Protein AF-A0A7C4NXM8-F1 (afdb_monomer_lite)

Sequence (159 aa):
MNRQKQCLVLAFWGLAALATGQPFWTEHFDDSFKATTQWTHDGNNAGPSRWEWTDKPADGYVEPGLAPFGAPTAADGYFLFNSDANGPTPHDVWLTNINRPVNCSHRVGVYLRFYTQYIYFSPAGTRAQLGVSTDGETFEYLTLFEGHPANLPFEGWVE

Foldseek 3Di:
DDDDDDDDDPPPPPPPPPPPDDDPDDDLCLDVVCQPVQKDKDFDAQADWAFHKDLWQQVADDDVPDDRADDPSSNSMDTHTDNVNRPDDATDMDMDRRNDDDDCPPPPDDDDKDWDKDAFDDPVGDWDWDWDDPPSPDTDIDTPCVVPDGRHMDTTMDD

Secondary structure (DSSP, 8-state):
-------------------PPPPS-------HHHHHHH-EEEEEESSS---EEES-GGGS---TTPPPP--TTTTT-EEE--SGGG-SS-EEEEEE-TTS----TT-S-----EEEEE----TTT---EEEE-SSSS--EEEESSTTPPTT--EEEEE-

Radius of gyration: 23.44 Å; chains: 1; bounding box: 77×64×47 Å

pLDDT: mean 84.36, std 15.2, range [41.28, 97.56]

Structure (mmCIF, N/CA/C/O backbone):
data_AF-A0A7C4NXM8-F1
#
_entry.id   AF-A0A7C4NXM8-F1
#
loop_
_atom_site.group_PDB
_atom_site.id
_atom_site.type_symbol
_atom_site.label_atom_id
_atom_site.label_alt_id
_atom_site.label_comp_id
_atom_site.label_asym_id
_atom_site.label_entity_id
_atom_site.label_seq_id
_atom_site.pdbx_PDB_ins_code
_atom_site.Cartn_x
_atom_site.Cartn_y
_atom_site.Cartn_z
_atom_site.occupancy
_atom_site.B_iso_or_equiv
_atom_site.auth_seq_id
_atom_site.auth_comp_id
_atom_site.auth_asym_id
_atom_site.auth_atom_id
_atom_site.pdbx_PDB_model_num
ATOM 1 N N . MET A 1 1 ? -57.361 -52.083 27.099 1.00 41.28 1 MET A N 1
ATOM 2 C CA . MET A 1 1 ? -56.818 -51.741 25.766 1.00 41.28 1 MET A CA 1
ATOM 3 C C . MET A 1 1 ? -56.046 -50.427 25.901 1.00 41.28 1 MET A C 1
ATOM 5 O O . MET A 1 1 ? -56.654 -49.367 25.895 1.00 41.28 1 MET A O 1
ATOM 9 N N . ASN A 1 2 ? -54.737 -50.503 26.168 1.00 44.50 2 ASN A N 1
ATOM 10 C CA . ASN A 1 2 ? -53.869 -49.346 26.438 1.00 44.50 2 ASN A CA 1
ATOM 11 C C . ASN A 1 2 ? -53.398 -48.723 25.118 1.00 44.50 2 ASN A C 1
ATOM 13 O O . ASN A 1 2 ? -52.690 -49.380 24.360 1.00 44.50 2 ASN A O 1
ATOM 17 N N . ARG A 1 3 ? -53.761 -47.465 24.841 1.00 45.50 3 ARG A N 1
ATOM 18 C CA . ARG A 1 3 ? -53.186 -46.703 23.721 1.00 45.50 3 ARG A CA 1
ATOM 19 C C . ARG A 1 3 ? -52.017 -45.869 24.238 1.00 45.50 3 ARG A C 1
ATOM 21 O O . ARG A 1 3 ? -52.229 -44.864 24.913 1.00 45.50 3 ARG A O 1
ATOM 28 N N . GLN A 1 4 ? -50.793 -46.296 23.930 1.00 46.28 4 GLN A N 1
ATOM 29 C CA . GLN A 1 4 ? -49.608 -45.461 24.107 1.00 46.28 4 GLN A CA 1
ATOM 30 C C . GLN A 1 4 ? -49.713 -44.234 23.194 1.00 46.28 4 GLN A C 1
ATOM 32 O O . GLN A 1 4 ? -49.909 -44.362 21.987 1.00 46.28 4 GLN A O 1
ATOM 37 N N . LYS A 1 5 ? -49.598 -43.041 23.783 1.00 52.12 5 LYS A N 1
ATOM 38 C CA . LYS A 1 5 ? -49.450 -41.783 23.050 1.00 52.12 5 LYS A CA 1
ATOM 39 C C . LYS A 1 5 ? -47.975 -41.645 22.681 1.00 52.12 5 LYS A C 1
ATOM 41 O O . LYS A 1 5 ? -47.140 -41.448 23.558 1.00 52.12 5 LYS A O 1
ATOM 46 N N . GLN A 1 6 ? -47.658 -41.805 21.401 1.00 52.69 6 GLN A N 1
ATOM 47 C CA . GLN A 1 6 ? -46.321 -41.550 20.875 1.00 52.69 6 GLN A CA 1
ATOM 48 C C . GLN A 1 6 ? -46.094 -40.034 20.833 1.00 52.69 6 GLN A C 1
ATOM 50 O O . GLN A 1 6 ? -46.809 -39.315 20.138 1.00 52.69 6 GLN A O 1
ATOM 55 N N . CYS A 1 7 ? -45.122 -39.551 21.607 1.00 43.31 7 CYS A N 1
ATOM 56 C CA . CYS A 1 7 ? -44.604 -38.191 21.499 1.00 43.31 7 CYS A CA 1
ATOM 57 C C . CYS A 1 7 ? -43.516 -38.191 20.423 1.00 43.31 7 CYS A C 1
ATOM 59 O O . CYS A 1 7 ? -42.447 -38.765 20.622 1.00 43.31 7 CYS A O 1
ATOM 61 N N . LEU A 1 8 ? -43.801 -37.573 19.278 1.00 43.62 8 LEU A N 1
ATOM 62 C CA . LEU A 1 8 ? -42.812 -37.324 18.238 1.00 43.62 8 LEU A CA 1
ATOM 63 C C . LEU A 1 8 ? -42.004 -36.081 18.635 1.00 43.62 8 LEU A C 1
ATOM 65 O O . LEU A 1 8 ? -42.494 -34.960 18.526 1.00 43.62 8 LEU A O 1
ATOM 69 N N . VAL A 1 9 ? -40.779 -36.275 19.121 1.00 48.12 9 VAL A N 1
ATOM 70 C CA . VAL A 1 9 ? -39.820 -35.180 19.314 1.00 48.12 9 VAL A CA 1
ATOM 71 C C . VAL A 1 9 ? -39.081 -34.979 17.993 1.00 48.12 9 VAL A C 1
ATOM 73 O O . VAL A 1 9 ? -38.216 -35.772 17.631 1.00 48.12 9 VAL A O 1
ATOM 76 N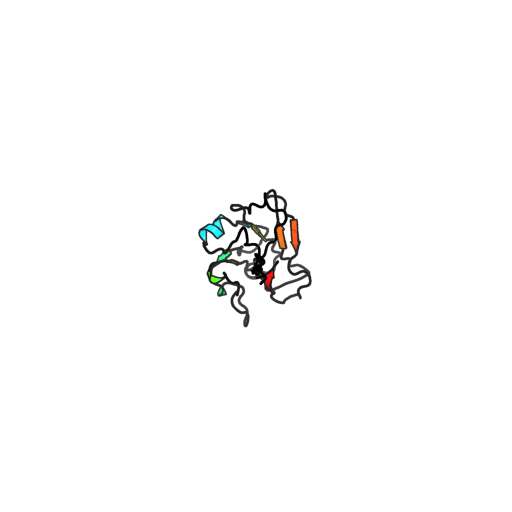 N . LEU A 1 10 ? -39.439 -33.927 17.254 1.00 46.66 10 LEU A N 1
ATOM 77 C CA . LEU A 1 10 ? -38.637 -33.430 16.138 1.00 46.66 10 LEU A CA 1
ATOM 78 C C . LEU A 1 10 ? -37.429 -32.677 16.708 1.00 46.66 10 LEU A C 1
ATOM 80 O O . LEU A 1 10 ? -37.536 -31.520 17.107 1.00 46.66 10 LEU A O 1
ATOM 84 N N . ALA A 1 11 ? -36.277 -33.343 16.760 1.00 51.03 11 ALA A N 1
ATOM 85 C CA . ALA A 1 11 ? -35.003 -32.678 16.992 1.00 51.03 11 ALA A CA 1
ATOM 86 C C . ALA A 1 11 ? -34.600 -31.937 15.708 1.00 51.03 11 ALA A C 1
ATOM 88 O O . ALA A 1 11 ? -34.110 -32.545 14.756 1.00 51.03 11 ALA A O 1
ATOM 89 N N . PHE A 1 12 ? -34.821 -30.622 15.670 1.00 48.75 12 PHE A N 1
ATOM 90 C CA . PHE A 1 12 ? -34.178 -29.755 14.688 1.00 48.75 12 PHE A CA 1
ATOM 91 C C . PHE A 1 12 ? -32.684 -29.706 15.013 1.00 48.75 12 PHE A C 1
ATOM 93 O O . PHE A 1 12 ? -32.254 -29.012 15.933 1.00 48.75 12 PHE A O 1
ATOM 100 N N . TRP A 1 13 ? -31.888 -30.456 14.256 1.00 50.22 13 TRP A N 1
ATOM 101 C CA . TRP A 1 13 ? -30.450 -30.238 14.169 1.00 50.22 13 TRP A CA 1
ATOM 102 C C . TRP A 1 13 ? -30.241 -28.936 13.398 1.00 50.22 13 TRP A C 1
ATOM 104 O O . TRP A 1 13 ? -30.122 -28.922 12.175 1.00 50.22 13 TRP A O 1
ATOM 114 N N . GLY A 1 14 ? -30.281 -27.820 14.125 1.00 50.62 14 GLY A N 1
ATOM 115 C CA . GLY A 1 14 ? -29.816 -26.543 13.618 1.00 50.62 14 GLY A CA 1
ATOM 116 C C . GLY A 1 14 ? -28.324 -26.660 13.350 1.00 50.62 14 GLY A C 1
ATOM 117 O O . GLY A 1 14 ? -27.521 -26.616 14.278 1.00 50.62 14 GLY A O 1
ATOM 118 N N . LEU A 1 15 ? -27.958 -26.828 12.080 1.00 52.53 15 LEU A N 1
ATOM 119 C CA . LEU A 1 15 ? -26.630 -26.482 11.596 1.00 52.53 15 LEU A CA 1
ATOM 120 C C . LEU A 1 15 ? -26.461 -24.986 11.869 1.00 52.53 15 LEU A C 1
ATOM 122 O O . LEU A 1 15 ? -26.933 -24.149 11.101 1.00 52.53 15 LEU A O 1
ATOM 126 N N . ALA A 1 16 ? -25.859 -24.644 13.007 1.00 52.12 16 ALA A N 1
ATOM 127 C CA . ALA A 1 16 ? -25.349 -23.307 13.227 1.00 52.12 16 ALA A CA 1
ATOM 128 C C . ALA A 1 16 ? -24.299 -23.080 12.138 1.00 52.12 16 ALA A C 1
ATOM 130 O O . ALA A 1 16 ? -23.206 -23.645 12.190 1.00 52.12 16 ALA A O 1
ATOM 131 N N . ALA A 1 17 ? -24.668 -22.326 11.103 1.00 52.91 17 ALA A N 1
ATOM 132 C CA . ALA A 1 17 ? -23.710 -21.825 10.141 1.00 52.91 17 ALA A CA 1
ATOM 133 C C . ALA A 1 17 ? -22.629 -21.098 10.944 1.00 52.91 17 ALA A C 1
ATOM 135 O O . ALA A 1 17 ? -22.934 -20.175 11.704 1.00 52.91 17 ALA A O 1
ATOM 136 N N . LEU A 1 18 ? -21.383 -21.557 10.826 1.00 49.28 18 LEU A N 1
ATOM 137 C CA . LEU A 1 18 ? -20.230 -20.813 11.306 1.00 49.28 18 LEU A CA 1
ATOM 138 C C . LEU A 1 18 ? -20.269 -19.470 10.579 1.00 49.28 18 LEU A C 1
ATOM 140 O O . LEU A 1 18 ? -19.962 -19.391 9.391 1.00 49.28 18 LEU A O 1
ATOM 144 N N . ALA A 1 19 ? -20.735 -18.430 11.266 1.00 52.47 19 ALA A N 1
ATOM 145 C CA . ALA A 1 19 ? -20.685 -17.080 10.749 1.00 52.47 19 ALA A CA 1
ATOM 146 C C . ALA A 1 19 ? -19.205 -16.699 10.673 1.00 52.47 19 ALA A C 1
ATOM 148 O O . ALA A 1 19 ? -18.590 -16.354 11.680 1.00 52.47 19 ALA A O 1
ATOM 149 N N . THR A 1 20 ? -18.615 -16.802 9.484 1.00 60.03 20 THR A N 1
ATOM 150 C CA . THR A 1 20 ? -17.363 -16.114 9.180 1.00 60.03 20 THR A CA 1
ATOM 151 C C . THR A 1 20 ? -17.607 -14.636 9.463 1.00 60.03 20 THR A C 1
ATOM 153 O O . THR A 1 20 ? -18.514 -14.041 8.867 1.00 60.03 20 THR A O 1
ATOM 156 N N . GLY A 1 21 ? -16.878 -14.071 10.428 1.00 69.44 21 GLY A N 1
ATOM 157 C CA . GLY A 1 21 ? -17.049 -12.679 10.828 1.00 69.44 21 GLY A CA 1
ATOM 158 C C . GLY A 1 21 ? -16.936 -11.776 9.605 1.00 69.44 21 GLY A C 1
ATOM 159 O O . GLY A 1 21 ? -15.936 -11.825 8.895 1.00 69.44 21 GLY A O 1
ATOM 160 N N . GLN A 1 22 ? -17.982 -10.999 9.327 1.00 81.38 22 GLN A N 1
ATOM 161 C CA . GLN A 1 22 ? -17.928 -10.009 8.256 1.00 81.38 22 GLN A CA 1
ATOM 162 C C . GLN A 1 22 ? -16.870 -8.955 8.608 1.00 81.38 22 GLN A C 1
ATOM 164 O O . GLN A 1 22 ? -16.779 -8.575 9.785 1.00 81.38 22 GLN A O 1
ATOM 169 N N . PRO A 1 23 ? -16.084 -8.469 7.631 1.00 90.69 23 PRO A N 1
ATOM 170 C CA . PRO A 1 23 ? -15.176 -7.364 7.882 1.00 90.69 23 PRO A CA 1
ATOM 171 C C . PRO A 1 23 ? -15.995 -6.166 8.369 1.00 90.69 23 PRO A C 1
ATOM 173 O O . PRO A 1 23 ? -17.033 -5.827 7.805 1.00 90.69 23 PRO A O 1
ATOM 176 N N . PHE A 1 24 ? -15.553 -5.535 9.455 1.00 91.62 24 PHE A N 1
ATOM 177 C CA . PHE A 1 24 ? -16.230 -4.347 9.981 1.00 91.62 24 PHE A CA 1
ATOM 178 C C . PHE A 1 24 ? -15.790 -3.056 9.282 1.00 91.62 24 PHE A C 1
ATOM 180 O O . PHE A 1 24 ? -16.372 -1.998 9.517 1.00 91.62 24 PHE A O 1
ATOM 187 N N . TRP A 1 25 ? -14.748 -3.151 8.461 1.00 93.56 25 TRP A N 1
ATOM 188 C CA . TRP A 1 25 ? -14.221 -2.089 7.629 1.00 93.56 25 TRP A CA 1
ATOM 189 C C . TRP A 1 25 ? -13.581 -2.717 6.388 1.00 93.56 25 TRP A C 1
ATOM 191 O O . TRP A 1 25 ? -12.916 -3.748 6.495 1.00 93.56 25 TRP A O 1
ATOM 201 N N . THR A 1 26 ? -13.797 -2.100 5.230 1.00 94.44 26 THR A N 1
ATOM 202 C CA . THR A 1 26 ? -13.187 -2.475 3.953 1.00 94.44 26 THR A CA 1
ATOM 203 C C . THR A 1 26 ? -12.799 -1.222 3.176 1.00 94.44 26 THR A C 1
ATOM 205 O O . THR A 1 26 ? -13.420 -0.160 3.315 1.00 94.44 26 THR A O 1
ATOM 208 N N . GLU A 1 27 ? -11.779 -1.373 2.338 1.00 95.25 27 GLU A N 1
ATOM 209 C CA . GLU A 1 27 ? -11.322 -0.376 1.378 1.00 95.25 27 GLU A CA 1
ATOM 210 C C . GLU A 1 27 ? -11.054 -1.076 0.049 1.00 95.25 27 GLU A C 1
ATOM 212 O O . GLU A 1 27 ? -10.333 -2.072 0.013 1.00 95.25 27 GLU A O 1
ATOM 217 N N . HIS A 1 28 ? -11.684 -0.578 -1.013 1.00 95.75 28 HIS A N 1
ATOM 218 C CA . HIS A 1 28 ? -11.547 -1.096 -2.378 1.00 95.75 28 HIS A CA 1
ATOM 219 C C . HIS A 1 28 ? -10.914 -0.063 -3.317 1.00 95.75 28 HIS A C 1
ATOM 221 O O . HIS A 1 28 ? -10.592 -0.411 -4.445 1.00 95.75 28 HIS A O 1
ATOM 227 N N . PHE A 1 29 ? -10.736 1.186 -2.862 1.00 97.06 29 PHE A N 1
ATOM 228 C CA . PHE A 1 29 ? -10.201 2.300 -3.646 1.00 97.06 29 PHE A CA 1
ATOM 229 C C . PHE A 1 29 ? -10.979 2.605 -4.940 1.00 97.06 29 PHE A C 1
ATOM 231 O O . PHE A 1 29 ? -10.412 3.181 -5.862 1.00 97.06 29 PHE A O 1
ATOM 238 N N . ASP A 1 30 ? -12.273 2.286 -4.982 1.00 97.56 30 ASP A N 1
ATOM 239 C CA . ASP A 1 30 ? -13.180 2.411 -6.139 1.00 97.56 30 ASP A CA 1
ATOM 240 C C . ASP A 1 30 ? -13.542 3.859 -6.531 1.00 97.56 30 ASP A C 1
ATOM 242 O O . ASP A 1 30 ? -14.219 4.114 -7.528 1.00 97.56 30 ASP A O 1
ATOM 246 N N . ASP A 1 31 ? -13.100 4.828 -5.735 1.00 97.12 31 ASP A N 1
ATOM 247 C CA . ASP A 1 31 ? -13.328 6.254 -5.923 1.00 97.12 31 ASP A CA 1
ATOM 248 C C . ASP A 1 31 ? -11.991 6.982 -5.770 1.00 97.12 31 ASP A C 1
ATOM 250 O O . ASP A 1 31 ? -11.504 7.188 -4.655 1.00 97.12 31 ASP A O 1
ATOM 254 N N . SER A 1 32 ? -11.389 7.376 -6.894 1.00 97.00 32 SER A N 1
ATOM 255 C CA . SER A 1 32 ? -10.063 8.005 -6.923 1.00 97.00 32 SER A CA 1
ATOM 256 C C . SER A 1 32 ? -9.990 9.292 -6.105 1.00 97.00 32 SER A C 1
ATOM 258 O O . SER A 1 32 ? -8.978 9.561 -5.453 1.00 97.00 32 SER A O 1
ATOM 260 N N . PHE A 1 33 ? -11.072 10.074 -6.074 1.00 96.62 33 PHE A N 1
ATOM 261 C CA . PHE A 1 33 ? -11.135 11.294 -5.282 1.00 96.62 33 PHE A CA 1
ATOM 262 C C . PHE A 1 33 ? -11.138 10.971 -3.786 1.00 96.62 33 PHE A C 1
ATOM 264 O O . PHE A 1 33 ? -10.375 11.569 -3.029 1.00 96.62 33 PHE A O 1
ATOM 271 N N . LYS A 1 34 ? -11.940 9.997 -3.333 1.00 95.75 34 LYS A N 1
ATOM 272 C CA . LYS A 1 34 ? -11.892 9.553 -1.929 1.00 95.75 34 LYS A CA 1
ATOM 273 C C . LYS A 1 34 ? -10.555 8.914 -1.585 1.00 95.75 34 LYS A C 1
ATOM 275 O O . LYS A 1 34 ? -9.995 9.259 -0.553 1.00 95.75 34 LYS A O 1
ATOM 280 N N . ALA A 1 35 ? -10.026 8.039 -2.435 1.00 96.12 35 ALA A N 1
ATOM 281 C CA . ALA A 1 35 ? -8.750 7.373 -2.209 1.00 96.12 35 ALA A CA 1
ATOM 282 C C . ALA A 1 35 ? -7.628 8.398 -1.991 1.00 96.12 35 ALA A C 1
ATOM 284 O O . ALA A 1 35 ? -6.966 8.370 -0.958 1.00 96.12 35 ALA A O 1
ATOM 285 N N . THR A 1 36 ? -7.482 9.366 -2.899 1.00 95.94 36 THR A N 1
ATOM 286 C CA . THR A 1 36 ? -6.412 10.381 -2.845 1.00 95.94 36 THR A CA 1
ATOM 287 C C . THR A 1 36 ? -6.626 11.477 -1.797 1.00 95.94 36 THR A C 1
ATOM 289 O O . THR A 1 36 ? -5.677 12.171 -1.444 1.00 95.94 36 THR A O 1
ATOM 292 N N . THR A 1 37 ? -7.842 11.644 -1.267 1.00 95.44 37 THR A N 1
ATOM 293 C CA . THR A 1 37 ? -8.109 12.576 -0.152 1.00 95.44 37 THR A CA 1
ATOM 294 C C . THR A 1 37 ? -8.088 11.903 1.220 1.00 95.44 37 THR A C 1
ATOM 296 O O . THR A 1 37 ? -7.851 12.574 2.226 1.00 95.44 37 THR A O 1
ATOM 299 N N . GLN A 1 38 ? -8.339 10.593 1.297 1.00 95.25 38 GLN A N 1
ATOM 300 C CA . GLN A 1 38 ? -8.368 9.832 2.551 1.00 95.25 38 GLN A CA 1
ATOM 301 C C . GLN A 1 38 ? -7.031 9.189 2.894 1.00 95.25 38 GLN A C 1
ATOM 303 O O . GLN A 1 38 ? -6.720 9.033 4.079 1.00 95.25 38 GLN A O 1
ATOM 308 N N . TRP A 1 39 ? -6.253 8.858 1.869 1.00 96.25 39 TRP A N 1
ATOM 309 C CA . TRP A 1 39 ? -4.915 8.314 1.987 1.00 96.25 39 TRP A CA 1
ATOM 310 C C . TRP A 1 39 ? -3.892 9.365 1.587 1.00 96.25 39 TRP A C 1
ATOM 312 O O . TRP A 1 39 ? -4.063 10.100 0.619 1.00 96.25 39 TRP A O 1
ATOM 322 N N . THR A 1 40 ? -2.826 9.455 2.363 1.00 94.88 40 THR A N 1
ATOM 323 C CA . THR A 1 40 ? -1.724 10.384 2.134 1.00 94.88 40 THR A CA 1
ATOM 324 C C . THR A 1 40 ? -0.440 9.599 2.053 1.00 94.88 40 THR A C 1
ATOM 326 O O . THR A 1 40 ? -0.285 8.590 2.737 1.00 94.88 40 THR A O 1
ATOM 329 N N . HIS A 1 41 ? 0.467 10.065 1.210 1.00 94.94 41 HIS A N 1
ATOM 330 C CA . HIS A 1 41 ? 1.793 9.505 1.076 1.00 94.94 41 HIS A CA 1
ATOM 331 C C . HIS A 1 41 ? 2.844 10.573 1.347 1.00 94.94 41 HIS A C 1
ATOM 333 O O . HIS A 1 41 ? 2.653 11.743 1.016 1.00 94.94 41 HIS A O 1
ATOM 339 N N . ASP A 1 42 ? 3.981 10.160 1.881 1.00 93.75 42 ASP A N 1
ATOM 340 C CA . ASP A 1 42 ? 5.154 11.013 2.054 1.00 93.75 42 ASP A CA 1
ATOM 341 C C . ASP A 1 42 ? 6.399 10.125 2.200 1.00 93.75 42 ASP A C 1
ATOM 343 O O . ASP A 1 42 ? 6.372 8.929 1.885 1.00 93.75 42 ASP A O 1
ATOM 347 N N . GLY A 1 43 ? 7.484 10.718 2.680 1.00 93.25 43 GLY A N 1
ATOM 348 C CA . GLY A 1 43 ? 8.718 10.048 3.037 1.00 93.25 43 GLY A CA 1
ATOM 349 C C . GLY A 1 43 ? 9.910 10.591 2.261 1.00 93.25 43 GLY A C 1
ATOM 350 O O . GLY A 1 43 ? 9.808 11.499 1.432 1.00 93.25 43 GLY A O 1
ATOM 351 N N . ASN A 1 44 ? 11.079 10.031 2.545 1.00 93.62 44 ASN A N 1
ATOM 352 C CA . ASN A 1 44 ? 12.300 10.407 1.861 1.00 93.62 44 ASN A CA 1
ATOM 353 C C . ASN A 1 44 ? 12.396 9.685 0.512 1.00 93.62 44 ASN A C 1
ATOM 355 O O . ASN A 1 44 ? 12.638 8.477 0.443 1.00 93.62 44 ASN A O 1
ATOM 359 N N . ASN A 1 45 ? 12.244 10.446 -0.571 1.00 92.38 45 ASN A N 1
ATOM 360 C CA . ASN A 1 45 ? 12.387 9.934 -1.925 1.00 92.38 45 ASN A CA 1
ATOM 361 C C . ASN A 1 45 ? 13.054 10.954 -2.854 1.00 92.38 45 ASN A C 1
ATOM 363 O O . ASN A 1 45 ? 12.552 12.065 -3.029 1.00 92.38 45 ASN A O 1
ATOM 367 N N . ALA A 1 46 ? 14.167 10.560 -3.474 1.00 87.94 46 ALA A N 1
ATOM 368 C CA . ALA A 1 46 ? 14.940 11.425 -4.364 1.00 87.94 46 ALA A CA 1
ATOM 369 C C . ALA A 1 46 ? 14.326 11.572 -5.769 1.00 87.94 46 ALA A C 1
ATOM 371 O O . ALA A 1 46 ? 14.543 12.591 -6.424 1.00 87.94 46 ALA A O 1
ATOM 372 N N . GLY A 1 47 ? 13.575 10.571 -6.243 1.00 87.38 47 GLY A N 1
ATOM 373 C CA . GLY A 1 47 ? 12.964 10.587 -7.576 1.00 87.38 47 GLY A CA 1
ATOM 374 C C . GLY A 1 47 ? 11.587 11.262 -7.620 1.00 87.38 47 GLY A C 1
ATOM 375 O O . GLY A 1 47 ? 11.120 11.76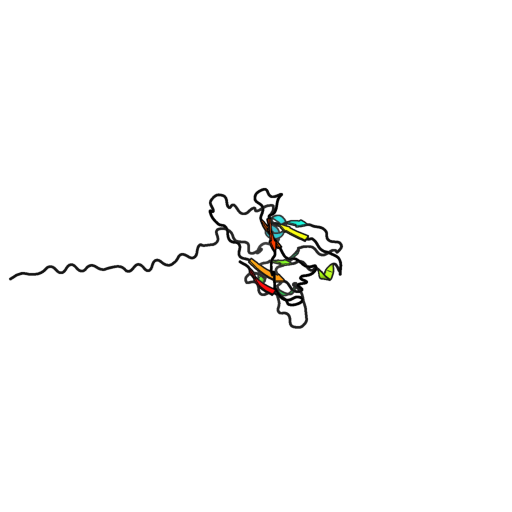2 -6.594 1.00 87.38 47 GLY A O 1
ATOM 376 N N . PRO A 1 48 ? 10.925 11.314 -8.792 1.00 88.88 48 PRO A N 1
ATOM 377 C CA . PRO A 1 48 ? 9.628 11.975 -8.965 1.00 88.88 48 PRO A CA 1
ATOM 378 C C . PRO A 1 48 ? 8.401 11.105 -8.635 1.00 88.88 48 PRO A C 1
ATOM 380 O O . PRO A 1 48 ? 7.372 11.660 -8.266 1.00 88.88 48 PRO A O 1
ATOM 383 N N . SER A 1 49 ? 8.485 9.775 -8.735 1.00 90.94 49 SER A N 1
ATOM 384 C CA . SER A 1 49 ? 7.347 8.873 -8.503 1.00 90.94 49 SER A CA 1
ATOM 385 C C . SER A 1 49 ? 6.961 8.843 -7.026 1.00 90.94 49 SER A C 1
ATOM 387 O O . SER A 1 49 ? 7.818 8.848 -6.137 1.00 90.94 49 SER A O 1
ATOM 389 N N . ARG A 1 50 ? 5.663 8.837 -6.740 1.00 93.62 50 ARG A N 1
ATOM 390 C CA . ARG A 1 50 ? 5.103 8.692 -5.389 1.00 93.62 50 ARG A CA 1
ATOM 391 C C . ARG A 1 50 ? 4.094 7.545 -5.390 1.00 93.62 50 ARG A C 1
ATOM 393 O O . ARG A 1 50 ? 3.932 6.870 -6.402 1.00 93.62 50 ARG A O 1
ATOM 400 N N . TRP A 1 51 ? 3.457 7.293 -4.250 1.00 96.31 51 TRP A N 1
ATOM 401 C CA . TRP A 1 51 ? 2.274 6.441 -4.241 1.00 96.31 51 TRP A CA 1
ATOM 402 C C . TRP A 1 51 ? 1.168 7.128 -5.038 1.00 96.31 51 TRP A C 1
ATOM 404 O O . TRP A 1 51 ? 0.708 8.204 -4.671 1.00 96.31 51 TRP A O 1
ATOM 414 N N . GLU A 1 52 ? 0.747 6.509 -6.126 1.00 95.81 52 GLU A N 1
ATOM 415 C CA . GLU A 1 52 ? -0.226 7.063 -7.060 1.00 95.81 52 GLU A CA 1
ATOM 416 C C . GLU A 1 52 ? -1.413 6.115 -7.175 1.00 95.81 52 GLU A C 1
ATOM 418 O O . GLU A 1 52 ? -1.250 4.896 -7.174 1.00 95.81 52 GLU A O 1
ATOM 423 N N . TRP A 1 53 ? -2.619 6.674 -7.247 1.00 97.19 53 TRP A N 1
ATOM 424 C CA . TRP A 1 53 ? -3.822 5.885 -7.480 1.00 97.19 53 TRP A CA 1
ATOM 425 C C . TRP A 1 53 ? -3.973 5.579 -8.974 1.00 97.19 53 TRP A C 1
ATOM 427 O O . TRP A 1 53 ? -3.770 6.460 -9.812 1.00 97.19 53 TRP A O 1
ATOM 437 N N . THR A 1 54 ? -4.383 4.358 -9.306 1.00 96.44 54 THR A N 1
ATOM 438 C CA . THR A 1 54 ? -4.795 3.959 -10.658 1.00 96.44 54 THR A CA 1
ATOM 439 C C . THR A 1 54 ? -5.844 2.846 -10.586 1.00 96.44 54 THR A C 1
ATOM 441 O O . THR A 1 54 ? -5.904 2.101 -9.612 1.00 96.44 54 THR A O 1
ATOM 444 N N . ASP A 1 55 ? -6.665 2.734 -11.624 1.00 96.44 55 ASP A N 1
ATOM 445 C CA . ASP A 1 55 ? -7.661 1.681 -11.866 1.00 96.44 55 ASP A CA 1
ATOM 446 C C . ASP A 1 55 ? -7.281 0.789 -13.057 1.00 96.44 55 ASP A C 1
ATOM 448 O O . ASP A 1 55 ? -8.092 0.019 -13.574 1.00 96.44 55 ASP A O 1
ATOM 452 N N . LYS A 1 56 ? -6.038 0.902 -13.535 1.00 95.31 56 LYS A N 1
ATOM 453 C CA . LYS A 1 56 ? -5.538 0.128 -14.668 1.00 95.31 56 LYS A CA 1
ATOM 454 C C . LYS A 1 56 ? -4.577 -0.938 -14.165 1.00 95.31 56 LYS A C 1
ATOM 456 O O . LYS A 1 56 ? -3.404 -0.633 -13.988 1.00 95.31 56 LYS A O 1
ATOM 461 N N . PRO A 1 57 ? -4.997 -2.210 -14.052 1.00 92.75 57 PRO A N 1
ATOM 462 C CA . PRO A 1 57 ? -4.127 -3.310 -13.623 1.00 92.75 57 PRO A CA 1
ATOM 463 C C . PRO A 1 57 ? -2.791 -3.429 -14.375 1.00 92.75 57 PRO A C 1
ATOM 465 O O . PRO A 1 57 ? -1.833 -4.007 -13.866 1.00 92.75 57 PRO A O 1
ATOM 468 N N . ALA A 1 58 ? -2.733 -2.920 -15.608 1.00 90.56 58 ALA A N 1
ATOM 469 C CA . ALA A 1 58 ? -1.545 -2.929 -16.454 1.00 90.56 58 ALA A CA 1
ATOM 470 C C . ALA A 1 58 ? -0.562 -1.770 -16.188 1.00 90.56 58 ALA A C 1
ATOM 472 O O . ALA A 1 58 ? 0.538 -1.810 -16.729 1.00 90.56 58 ALA A O 1
ATOM 473 N N . ASP A 1 59 ? -0.931 -0.762 -15.386 1.00 87.06 59 ASP A N 1
ATOM 474 C CA . ASP A 1 59 ? -0.048 0.357 -15.013 1.00 87.06 59 ASP A CA 1
ATOM 475 C C . ASP A 1 59 ? 0.974 -0.047 -13.935 1.00 87.06 59 ASP A C 1
ATOM 477 O O . ASP A 1 59 ? 1.937 0.682 -13.697 1.00 87.06 59 ASP A O 1
ATOM 481 N N . GLY A 1 60 ? 0.773 -1.200 -13.278 1.00 73.69 60 GLY A N 1
ATOM 482 C CA . GLY A 1 60 ? 1.759 -1.812 -12.387 1.00 73.69 60 GLY A CA 1
ATOM 483 C C . GLY A 1 60 ? 3.080 -2.136 -13.092 1.00 73.69 60 GLY A C 1
ATOM 484 O O . GLY A 1 60 ? 3.289 -1.814 -14.258 1.00 73.69 60 GLY A O 1
ATOM 485 N N . TYR A 1 61 ? 4.011 -2.776 -12.386 1.00 70.12 61 TYR A N 1
ATOM 486 C CA . TYR A 1 61 ? 5.309 -3.104 -12.973 1.00 70.12 61 TYR A CA 1
ATOM 487 C C . TYR A 1 61 ? 5.163 -3.953 -14.244 1.00 70.12 61 TYR A C 1
ATOM 489 O O . TYR A 1 61 ? 4.464 -4.966 -14.252 1.00 70.12 61 TYR A O 1
ATOM 497 N N . VAL A 1 62 ? 5.841 -3.541 -15.317 1.00 67.12 62 VAL A N 1
ATOM 498 C CA . VAL A 1 62 ? 5.741 -4.179 -16.632 1.00 67.12 62 VAL A CA 1
ATOM 499 C C . VAL A 1 62 ? 7.077 -4.821 -16.978 1.00 67.12 62 VAL A C 1
ATOM 501 O O . VAL A 1 62 ? 7.989 -4.163 -17.475 1.00 67.12 62 VAL A O 1
ATOM 504 N N . GLU A 1 63 ? 7.172 -6.129 -16.765 1.00 71.94 63 GLU A N 1
ATOM 505 C CA . GLU A 1 63 ? 8.256 -6.954 -17.295 1.00 71.94 63 GLU A CA 1
ATOM 506 C C . GLU A 1 63 ? 7.730 -7.961 -18.318 1.00 71.94 63 GLU A C 1
ATOM 508 O O . GLU A 1 63 ? 6.587 -8.419 -18.206 1.00 71.94 63 GLU A O 1
ATOM 513 N N . PRO A 1 64 ? 8.543 -8.356 -19.316 1.00 76.75 64 PRO A N 1
ATOM 514 C CA . PRO A 1 64 ? 8.158 -9.413 -20.238 1.00 76.75 64 PRO A CA 1
ATOM 515 C C . PRO A 1 64 ? 7.759 -10.693 -19.490 1.00 76.75 64 PRO A C 1
ATOM 517 O O . PRO A 1 64 ? 8.586 -11.341 -18.857 1.00 76.75 64 PRO A O 1
ATOM 520 N N . GLY A 1 65 ? 6.485 -11.076 -19.601 1.00 75.75 65 GLY A N 1
ATOM 521 C CA . GLY A 1 65 ? 5.950 -12.298 -18.994 1.00 75.75 65 GLY A CA 1
ATOM 522 C C . GLY A 1 65 ? 5.322 -12.126 -17.609 1.00 75.75 65 GLY A C 1
ATOM 523 O O . GLY A 1 65 ? 4.765 -13.101 -17.104 1.00 75.75 65 GLY A O 1
ATOM 524 N N . LEU A 1 66 ? 5.342 -10.925 -17.021 1.00 81.69 66 LEU A N 1
ATOM 525 C CA . LEU A 1 66 ? 4.555 -10.635 -15.824 1.00 81.69 66 LEU A CA 1
ATOM 526 C C . LEU A 1 66 ? 3.105 -10.315 -16.217 1.00 81.69 66 LEU A C 1
ATOM 528 O O . LEU A 1 66 ? 2.851 -9.556 -17.154 1.00 81.69 66 LEU A O 1
ATOM 532 N N . ALA A 1 67 ? 2.146 -10.928 -15.524 1.00 87.81 67 ALA A N 1
ATOM 533 C CA . ALA A 1 67 ? 0.734 -10.629 -15.726 1.00 87.81 67 ALA A CA 1
ATOM 534 C C . ALA A 1 67 ? 0.380 -9.250 -15.131 1.00 87.81 67 ALA A C 1
ATOM 536 O O . ALA A 1 67 ? 1.014 -8.831 -14.161 1.00 87.81 67 ALA A O 1
ATOM 537 N N . PRO A 1 68 ? -0.643 -8.557 -15.667 1.00 91.00 68 PRO A N 1
ATOM 538 C CA . PRO A 1 68 ? -1.225 -7.393 -15.001 1.00 91.00 68 PRO A CA 1
ATOM 539 C C . PRO A 1 68 ? -1.635 -7.718 -13.561 1.00 91.00 68 PRO A C 1
ATOM 541 O O . PRO A 1 68 ? -1.994 -8.861 -13.273 1.00 91.00 68 PRO A O 1
ATOM 544 N N . PHE A 1 69 ? -1.632 -6.710 -12.688 1.00 92.81 69 PHE A N 1
ATOM 545 C CA . PHE A 1 69 ? -1.934 -6.885 -11.269 1.00 92.81 69 PHE A CA 1
ATOM 546 C C . PHE A 1 69 ? -3.314 -7.529 -11.053 1.00 92.81 69 PHE A C 1
ATOM 548 O O . PHE A 1 69 ? -4.345 -6.981 -11.441 1.00 92.81 69 PHE A O 1
ATOM 555 N N . GLY A 1 70 ? -3.340 -8.707 -10.434 1.00 93.38 70 GLY A N 1
ATOM 556 C CA . GLY A 1 70 ? -4.501 -9.587 -10.335 1.00 93.38 70 GLY A CA 1
ATOM 557 C C . GLY A 1 70 ? -5.323 -9.441 -9.057 1.00 93.38 70 GLY A C 1
ATOM 558 O O . GLY A 1 70 ? -6.088 -10.354 -8.729 1.00 93.38 70 GLY A O 1
ATOM 559 N N . ALA A 1 71 ? -5.194 -8.335 -8.315 1.00 94.94 71 ALA A N 1
ATOM 560 C CA . ALA A 1 71 ? -6.049 -8.113 -7.151 1.00 94.94 71 ALA A CA 1
ATOM 561 C C . ALA A 1 71 ? -7.535 -8.085 -7.559 1.00 94.94 71 ALA A C 1
ATOM 563 O O . ALA A 1 71 ? -7.872 -7.511 -8.597 1.00 94.94 71 ALA A O 1
ATOM 564 N N . PRO A 1 72 ? -8.454 -8.631 -6.739 1.00 95.88 72 PRO A N 1
ATOM 565 C CA . PRO A 1 72 ? -9.879 -8.669 -7.081 1.00 95.88 72 PRO A CA 1
ATOM 566 C C . PRO A 1 72 ? -10.514 -7.303 -7.372 1.00 95.88 72 PRO A C 1
ATOM 568 O O . PRO A 1 72 ? -11.484 -7.250 -8.119 1.00 95.88 72 PRO A O 1
ATOM 571 N N . THR A 1 73 ? -9.968 -6.227 -6.800 1.00 95.62 73 THR A N 1
ATOM 572 C CA . THR A 1 73 ? -10.429 -4.839 -6.971 1.00 95.62 73 THR A CA 1
ATOM 573 C C . THR A 1 73 ? -9.474 -4.001 -7.826 1.00 95.62 73 THR A C 1
ATOM 575 O O . THR A 1 73 ? -9.603 -2.784 -7.867 1.00 95.62 73 THR A O 1
ATOM 578 N N . ALA A 1 74 ? -8.499 -4.605 -8.522 1.00 94.69 74 ALA A N 1
ATOM 579 C CA . ALA A 1 74 ? -7.487 -3.849 -9.274 1.00 94.69 74 ALA A CA 1
ATOM 580 C C . ALA A 1 74 ? -8.088 -2.958 -10.378 1.00 94.69 74 ALA A C 1
ATOM 582 O O . ALA A 1 74 ? -7.516 -1.925 -10.710 1.00 94.69 74 ALA A O 1
ATOM 583 N N . ALA A 1 75 ? -9.232 -3.360 -10.940 1.00 95.88 75 ALA A N 1
ATOM 584 C CA . ALA A 1 75 ? -9.973 -2.578 -11.930 1.00 95.88 75 ALA A CA 1
ATOM 585 C C . ALA A 1 75 ? -10.892 -1.508 -11.311 1.00 95.88 75 ALA A C 1
ATOM 587 O O . ALA A 1 75 ? -11.399 -0.661 -12.039 1.00 95.88 75 ALA A O 1
ATOM 588 N N . ASP A 1 76 ? -11.122 -1.563 -9.996 1.00 97.12 76 ASP A N 1
ATOM 589 C CA . ASP A 1 76 ? -11.854 -0.529 -9.261 1.00 97.12 76 ASP A CA 1
ATOM 590 C C . ASP A 1 76 ? -10.884 0.575 -8.817 1.00 97.12 76 ASP A C 1
ATOM 592 O O . ASP A 1 76 ? -11.177 1.760 -8.950 1.00 97.12 76 ASP A O 1
ATOM 596 N N . GLY A 1 77 ? -9.711 0.176 -8.319 1.00 96.69 77 GLY A N 1
ATOM 597 C CA . GLY A 1 77 ? -8.627 1.075 -7.957 1.00 96.69 77 GLY A CA 1
ATOM 598 C C . GLY A 1 77 ? -7.604 0.438 -7.018 1.00 96.69 77 GLY A C 1
ATOM 599 O O . GLY A 1 77 ? -7.888 -0.504 -6.276 1.00 96.69 77 GLY A O 1
ATOM 600 N N . TYR A 1 78 ? -6.385 0.965 -7.038 1.00 96.69 78 TYR A N 1
ATOM 601 C CA . TYR A 1 78 ? -5.311 0.617 -6.111 1.00 96.69 78 TYR A CA 1
ATOM 602 C C . TYR A 1 78 ? -4.244 1.715 -6.079 1.00 96.69 78 TYR A C 1
ATOM 604 O O . TYR A 1 78 ? -4.223 2.613 -6.920 1.00 96.69 78 TYR A O 1
ATOM 612 N N . PHE A 1 79 ? -3.346 1.635 -5.098 1.00 96.94 79 PHE A N 1
ATOM 613 C CA . PHE A 1 79 ? -2.163 2.485 -5.033 1.00 96.94 79 PHE A CA 1
ATOM 614 C C . PHE A 1 79 ? -0.926 1.743 -5.539 1.00 96.94 79 PHE A C 1
ATOM 616 O O . PHE A 1 79 ? -0.663 0.605 -5.149 1.00 96.94 79 PHE A O 1
ATOM 623 N N . LEU A 1 80 ? -0.153 2.418 -6.381 1.00 94.50 80 LEU A N 1
ATOM 624 C CA . LEU A 1 80 ? 1.079 1.938 -6.990 1.00 94.50 80 LE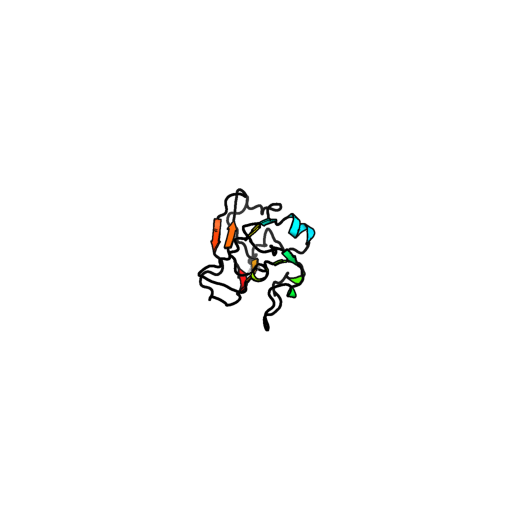U A CA 1
ATOM 625 C C . LEU A 1 80 ? 2.244 2.829 -6.563 1.00 94.50 80 LEU A C 1
ATOM 627 O O . LEU A 1 80 ? 2.125 4.050 -6.573 1.00 94.50 80 LEU A O 1
ATOM 631 N N . PHE A 1 81 ? 3.392 2.227 -6.269 1.00 93.62 81 PHE A N 1
ATOM 632 C CA . PHE A 1 81 ? 4.660 2.941 -6.155 1.00 93.62 81 PHE A CA 1
ATOM 633 C C . PHE A 1 81 ? 5.692 2.306 -7.087 1.00 93.62 81 PHE A C 1
ATOM 635 O O . PHE A 1 81 ? 6.027 1.131 -6.941 1.00 93.62 81 PHE A O 1
ATOM 642 N N . ASN A 1 82 ? 6.203 3.087 -8.041 1.00 89.81 82 ASN A N 1
ATOM 643 C CA . ASN A 1 82 ? 7.226 2.643 -8.983 1.00 89.81 82 ASN A CA 1
ATOM 644 C C . ASN A 1 82 ? 8.609 3.126 -8.518 1.00 89.81 82 ASN A C 1
ATOM 646 O O . ASN A 1 82 ? 9.029 4.246 -8.820 1.00 89.81 82 ASN A O 1
ATOM 650 N N . SER A 1 83 ? 9.322 2.277 -7.774 1.00 88.44 83 SER A N 1
ATOM 651 C CA . SER A 1 83 ? 10.681 2.582 -7.309 1.00 88.44 83 SER A CA 1
ATOM 652 C C . SER A 1 83 ? 11.668 2.766 -8.460 1.00 88.44 83 SER A C 1
ATOM 654 O O . SER A 1 83 ? 12.509 3.656 -8.402 1.00 88.44 83 SER A O 1
ATOM 656 N N . ASP A 1 84 ? 11.545 1.992 -9.537 1.00 85.81 84 ASP A N 1
ATOM 657 C CA . ASP A 1 84 ? 12.513 2.016 -10.639 1.00 85.81 84 ASP A CA 1
ATOM 658 C C . ASP A 1 84 ? 12.494 3.350 -11.390 1.00 85.81 84 ASP A C 1
ATOM 660 O O . ASP A 1 84 ? 13.542 3.854 -11.802 1.00 85.81 84 ASP A O 1
ATOM 664 N N . ALA A 1 85 ? 11.322 3.987 -11.484 1.00 88.62 85 ALA A N 1
ATOM 665 C CA . ALA A 1 85 ? 11.181 5.339 -12.026 1.00 88.62 85 ALA A CA 1
ATOM 666 C C . ALA A 1 85 ? 11.946 6.406 -11.217 1.00 88.62 85 ALA A C 1
ATOM 668 O O . ALA A 1 85 ? 12.203 7.499 -11.726 1.00 88.62 85 ALA A O 1
ATOM 669 N N . ASN A 1 86 ? 12.331 6.103 -9.974 1.00 89.44 86 ASN A N 1
ATOM 670 C CA . ASN A 1 86 ? 13.128 6.984 -9.125 1.00 89.44 86 ASN A CA 1
ATOM 671 C C . ASN A 1 86 ? 14.641 6.728 -9.230 1.00 89.44 86 ASN A C 1
ATOM 673 O O . ASN A 1 86 ? 15.423 7.516 -8.697 1.00 89.44 86 ASN A O 1
ATOM 677 N N . GLY A 1 87 ? 15.062 5.679 -9.943 1.00 86.75 87 GLY A N 1
ATOM 678 C CA . GLY A 1 87 ? 16.462 5.282 -10.075 1.00 86.75 87 GLY A CA 1
ATOM 679 C C . GLY A 1 87 ? 17.019 4.554 -8.840 1.00 86.75 87 GLY A C 1
ATOM 680 O O . GLY A 1 87 ? 16.312 4.346 -7.858 1.00 86.75 87 GLY A O 1
ATOM 681 N N . PRO A 1 88 ? 18.305 4.153 -8.862 1.00 85.62 88 PRO A N 1
ATOM 682 C CA . PRO A 1 88 ? 18.916 3.293 -7.845 1.00 85.62 88 PRO A CA 1
ATOM 683 C C . PRO A 1 88 ? 19.329 4.079 -6.588 1.00 85.62 88 PRO A C 1
ATOM 685 O O . PRO A 1 88 ? 20.495 4.094 -6.191 1.00 85.62 88 PRO A O 1
ATOM 688 N N . THR A 1 89 ? 18.379 4.774 -5.972 1.00 85.75 89 THR A N 1
ATOM 689 C CA . THR A 1 89 ? 18.57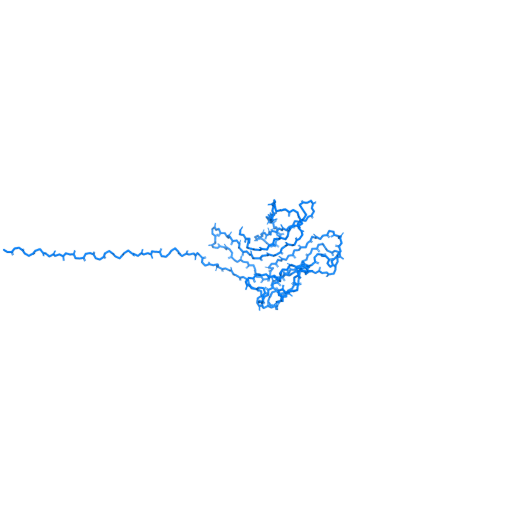2 5.511 -4.717 1.00 85.75 89 THR A CA 1
ATOM 690 C C . THR A 1 89 ? 17.731 4.890 -3.608 1.00 85.75 89 THR A C 1
ATOM 692 O O . THR A 1 89 ? 16.707 4.289 -3.907 1.00 85.75 89 THR A O 1
ATOM 695 N N . PRO A 1 90 ? 18.101 5.035 -2.327 1.00 87.06 90 PRO A N 1
ATOM 696 C CA . PRO A 1 90 ? 17.234 4.601 -1.240 1.00 87.06 90 PRO A CA 1
ATOM 697 C C . PRO A 1 90 ? 15.866 5.296 -1.292 1.00 87.06 90 PRO A C 1
ATOM 699 O O . PRO A 1 90 ? 15.794 6.511 -1.489 1.00 87.06 90 PRO A O 1
ATOM 702 N N . HIS A 1 91 ? 14.805 4.523 -1.068 1.00 89.38 91 HIS A N 1
ATOM 703 C CA . HIS A 1 91 ? 13.439 5.019 -0.926 1.00 89.38 91 HIS A CA 1
ATOM 704 C C . HIS A 1 91 ? 12.918 4.625 0.451 1.00 89.38 91 HIS A C 1
ATOM 706 O O . HIS A 1 91 ? 12.960 3.450 0.812 1.00 89.38 91 HIS A O 1
ATOM 712 N N . ASP A 1 92 ? 12.419 5.606 1.192 1.00 92.56 92 ASP A N 1
ATOM 713 C CA . ASP A 1 92 ? 11.718 5.404 2.455 1.00 92.56 92 ASP A CA 1
ATOM 714 C C . ASP A 1 92 ? 10.394 6.159 2.362 1.00 92.56 92 ASP A C 1
ATOM 716 O O . ASP A 1 92 ? 10.332 7.357 2.631 1.00 92.56 92 ASP A O 1
ATOM 720 N N . VAL A 1 93 ? 9.373 5.485 1.832 1.00 94.75 93 VAL A N 1
ATOM 721 C CA . VAL A 1 93 ? 8.076 6.079 1.487 1.00 94.75 93 VAL A CA 1
ATOM 722 C C . VAL A 1 93 ? 6.941 5.304 2.130 1.00 94.75 93 VAL A C 1
ATOM 724 O O . VAL A 1 93 ? 6.998 4.082 2.256 1.00 94.75 93 VAL A O 1
ATOM 727 N N . TRP A 1 94 ? 5.870 6.009 2.473 1.00 95.25 94 TRP A N 1
ATOM 728 C CA . TRP A 1 94 ? 4.704 5.427 3.131 1.00 95.25 94 TRP A CA 1
ATOM 729 C C . TRP A 1 94 ? 3.397 5.904 2.501 1.00 95.25 94 TRP A C 1
ATOM 731 O O . TRP A 1 94 ? 3.367 6.904 1.786 1.00 95.25 94 TRP A O 1
ATOM 741 N N . LEU A 1 95 ? 2.322 5.167 2.786 1.00 96.50 95 LEU A N 1
ATOM 742 C CA . LEU A 1 95 ? 0.942 5.474 2.420 1.00 96.50 95 LEU A CA 1
ATOM 743 C C . LEU A 1 95 ? 0.046 5.177 3.636 1.00 96.50 95 LEU A C 1
ATOM 745 O O . LEU A 1 95 ? -0.006 4.039 4.097 1.00 96.50 95 LEU A O 1
ATOM 749 N N . THR A 1 96 ? -0.661 6.188 4.143 1.00 95.50 96 THR A N 1
ATOM 750 C CA . THR A 1 96 ? -1.401 6.130 5.417 1.00 95.50 96 THR A CA 1
ATOM 751 C C . THR A 1 96 ? -2.803 6.721 5.273 1.00 95.50 96 THR A C 1
ATOM 753 O O . THR A 1 96 ? -2.984 7.780 4.672 1.00 95.50 96 THR A O 1
ATOM 756 N N . ASN A 1 97 ? -3.810 6.077 5.867 1.00 93.12 97 ASN A N 1
ATOM 757 C CA . ASN A 1 97 ? -5.218 6.490 5.850 1.00 93.12 97 ASN A CA 1
ATOM 758 C C . ASN A 1 97 ? -5.541 7.602 6.874 1.00 93.12 97 ASN A C 1
ATOM 760 O O . ASN A 1 97 ? -6.317 7.406 7.811 1.00 93.12 97 ASN A O 1
ATOM 764 N N . ILE A 1 98 ? -4.960 8.790 6.712 1.00 83.31 98 ILE A N 1
ATOM 765 C CA . ILE A 1 98 ? -5.023 9.849 7.734 1.00 83.31 98 ILE A CA 1
ATOM 766 C C . ILE A 1 98 ? -6.427 10.445 7.957 1.00 83.31 98 ILE A C 1
ATOM 768 O O . ILE A 1 98 ? -6.780 10.769 9.088 1.00 83.31 98 ILE A O 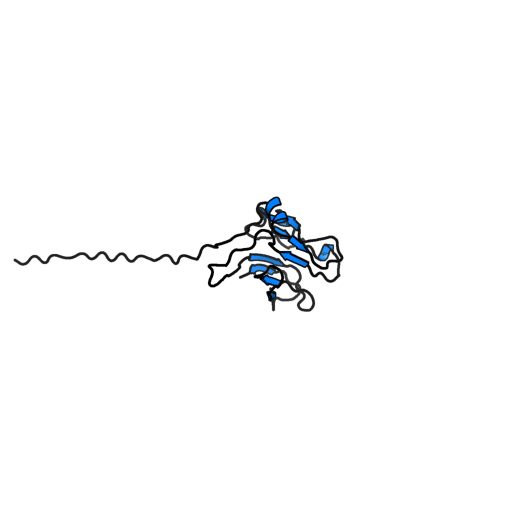1
ATOM 772 N N . ASN A 1 99 ? -7.265 10.556 6.916 1.00 83.38 99 ASN A N 1
ATOM 773 C CA . ASN A 1 99 ? -8.583 11.214 7.021 1.00 83.38 99 ASN A CA 1
ATOM 774 C C . ASN A 1 99 ? -9.745 10.216 7.150 1.00 83.38 99 ASN A C 1
ATOM 776 O O . ASN A 1 99 ? -10.916 10.602 7.135 1.00 83.38 99 ASN A O 1
ATOM 780 N N . ARG A 1 100 ? -9.432 8.921 7.274 1.00 85.44 100 ARG A N 1
ATOM 781 C CA . ARG A 1 100 ? -10.405 7.848 7.511 1.00 85.44 100 ARG A CA 1
ATOM 782 C C . ARG A 1 100 ? -9.801 6.776 8.430 1.00 85.44 100 ARG A C 1
ATOM 784 O O . ARG A 1 100 ? -9.614 5.635 7.997 1.00 85.44 100 ARG A O 1
ATOM 791 N N . PRO A 1 101 ? -9.487 7.120 9.694 1.00 87.31 101 PRO A N 1
ATOM 792 C CA . PRO A 1 101 ? -8.970 6.150 10.647 1.00 87.31 101 PRO A CA 1
ATOM 793 C C . PRO A 1 101 ? -9.990 5.031 10.885 1.00 87.31 101 PRO A C 1
ATOM 795 O O . PRO A 1 101 ? -11.204 5.257 10.950 1.00 87.31 101 PRO A O 1
ATOM 798 N N . VAL A 1 102 ? -9.493 3.805 11.022 1.00 92.69 102 VAL A N 1
ATOM 799 C CA . VAL A 1 102 ? -10.330 2.634 11.290 1.00 92.69 102 VAL A CA 1
ATOM 800 C C . VAL A 1 102 ? -10.702 2.628 12.772 1.00 92.69 102 VAL A C 1
ATOM 802 O O . VAL A 1 102 ? -9.840 2.535 13.642 1.00 92.69 102 VAL A O 1
ATOM 805 N N . ASN A 1 103 ? -11.997 2.735 13.081 1.00 91.44 103 ASN A N 1
ATOM 806 C CA . ASN A 1 103 ? -12.461 2.708 14.466 1.00 91.44 103 ASN A CA 1
ATOM 807 C C . ASN A 1 103 ? -12.431 1.277 15.033 1.00 91.44 103 ASN A C 1
ATOM 809 O O . ASN A 1 103 ? -13.284 0.442 14.717 1.00 91.44 103 ASN A O 1
ATOM 813 N N . CYS A 1 104 ? -11.476 1.036 15.931 1.00 91.44 104 CYS A N 1
ATOM 814 C CA . CYS A 1 104 ? -11.267 -0.244 16.603 1.00 91.44 104 CYS A CA 1
ATOM 815 C C . CYS A 1 104 ? -11.749 -0.272 18.069 1.00 91.44 104 CYS A C 1
ATOM 817 O O . CYS A 1 104 ? -11.567 -1.288 18.734 1.00 91.44 104 CYS A O 1
ATOM 819 N N . SER A 1 105 ? -12.393 0.782 18.593 1.00 89.94 105 SER A N 1
ATOM 820 C CA . SER A 1 105 ? -12.657 0.968 20.039 1.00 89.94 105 SER A CA 1
ATOM 821 C C . SER A 1 105 ? -13.515 -0.116 20.709 1.00 89.94 105 SER A C 1
ATOM 823 O O . SER A 1 105 ? -13.540 -0.218 21.933 1.00 89.94 105 SER A O 1
ATOM 825 N N . HIS A 1 106 ? -14.222 -0.933 19.929 1.00 88.56 106 HIS A N 1
ATOM 826 C CA . HIS A 1 106 ? -15.063 -2.031 20.424 1.00 88.56 106 HIS A CA 1
ATOM 827 C C . HIS A 1 106 ? -14.563 -3.409 19.971 1.00 88.56 106 HIS A C 1
ATOM 829 O O . HIS A 1 106 ? -15.329 -4.373 19.928 1.00 88.56 106 HIS A O 1
ATOM 835 N N . ARG A 1 107 ? -13.290 -3.502 19.573 1.00 88.75 107 ARG A N 1
ATOM 836 C CA . ARG A 1 107 ? -12.669 -4.726 19.067 1.00 88.75 107 ARG A CA 1
ATOM 837 C C . ARG A 1 107 ? -11.663 -5.242 20.090 1.00 88.75 107 ARG A C 1
ATOM 839 O O . ARG A 1 107 ? -10.827 -4.496 20.578 1.00 88.75 107 ARG A O 1
ATOM 846 N N . VAL A 1 108 ? -11.756 -6.532 20.401 1.00 86.38 108 VAL A N 1
ATOM 847 C CA . VAL A 1 108 ? -10.811 -7.240 21.287 1.00 86.38 108 VAL A CA 1
ATOM 848 C C . VAL A 1 108 ? -9.653 -7.886 20.515 1.00 86.38 108 VAL A C 1
ATOM 850 O O . VAL A 1 108 ? -8.701 -8.366 21.114 1.00 86.38 108 VAL A O 1
ATOM 853 N N . GLY A 1 109 ? -9.744 -7.882 19.184 1.00 88.06 109 GLY A N 1
ATOM 854 C CA . GLY A 1 109 ? -8.726 -8.320 18.239 1.00 88.06 109 GLY A CA 1
ATOM 855 C C . GLY A 1 109 ? -9.062 -7.751 16.864 1.00 88.06 109 GLY A C 1
ATOM 856 O O . GLY A 1 109 ? -10.234 -7.718 16.474 1.00 88.06 109 GLY A O 1
ATOM 857 N N . VAL A 1 110 ? -8.049 -7.248 16.166 1.00 89.94 110 VAL A N 1
ATOM 858 C CA . VAL A 1 110 ? -8.172 -6.675 14.825 1.00 89.94 110 VAL A CA 1
ATOM 859 C C . VAL A 1 110 ? -7.180 -7.405 13.940 1.00 89.94 110 VAL A C 1
ATOM 861 O O . VAL A 1 110 ? -6.007 -7.504 14.280 1.00 89.94 110 VAL A O 1
ATOM 864 N N . TYR A 1 111 ? -7.679 -7.924 12.828 1.00 92.06 111 TYR A N 1
ATOM 865 C CA . TYR A 1 111 ? -6.893 -8.614 11.818 1.00 92.06 111 TYR A CA 1
ATOM 866 C C . TYR A 1 111 ? -7.062 -7.837 10.522 1.00 92.06 111 TYR A C 1
ATOM 868 O O . TYR A 1 111 ? -8.184 -7.443 10.186 1.00 92.06 111 TYR A O 1
ATOM 876 N N . LEU A 1 112 ? -5.958 -7.591 9.826 1.00 93.25 112 LEU A N 1
ATOM 877 C CA . LEU A 1 112 ? -5.965 -6.933 8.531 1.00 93.25 112 LEU A CA 1
ATOM 878 C C . LEU A 1 112 ? -5.643 -7.973 7.471 1.00 93.25 112 LEU A C 1
ATOM 880 O O . LEU A 1 112 ? -4.662 -8.690 7.591 1.00 93.25 112 LEU A O 1
ATOM 884 N N . ARG A 1 113 ? -6.442 -7.990 6.409 1.00 94.56 113 ARG A N 1
ATOM 885 C CA . ARG A 1 113 ? -6.120 -8.712 5.186 1.00 94.56 113 ARG A CA 1
ATOM 886 C C . ARG A 1 113 ? -6.082 -7.729 4.031 1.00 94.56 113 ARG A C 1
ATOM 888 O O . ARG A 1 113 ? -7.014 -6.941 3.882 1.00 94.56 113 ARG A O 1
ATOM 895 N N . PHE A 1 114 ? -5.051 -7.795 3.200 1.00 95.69 114 PHE A N 1
ATOM 896 C CA . PHE A 1 114 ? -4.940 -6.975 1.992 1.00 95.69 114 PHE A CA 1
ATOM 897 C C . PHE A 1 114 ? -4.280 -7.758 0.859 1.00 95.69 114 PHE A C 1
ATOM 899 O O . PHE A 1 114 ? -3.582 -8.744 1.092 1.00 95.69 114 PHE A O 1
ATOM 906 N N . TYR A 1 115 ? -4.550 -7.351 -0.378 1.00 96.12 115 TYR A N 1
ATOM 907 C CA . TYR A 1 115 ? -3.912 -7.914 -1.564 1.00 96.12 115 TYR A CA 1
ATOM 908 C C . TYR A 1 115 ? -2.791 -6.982 -2.008 1.00 96.12 115 TYR A C 1
ATOM 910 O O . TYR A 1 115 ? -2.965 -5.764 -2.012 1.00 96.12 115 TYR A O 1
ATOM 918 N N . THR A 1 116 ? -1.644 -7.529 -2.387 1.00 94.38 116 THR A N 1
ATOM 919 C CA . THR A 1 116 ? -0.497 -6.728 -2.818 1.00 94.38 116 THR A CA 1
ATOM 920 C C . THR A 1 116 ? 0.318 -7.467 -3.866 1.00 94.38 116 THR A C 1
ATOM 922 O O . THR A 1 116 ? 0.288 -8.697 -3.937 1.00 94.38 116 THR A O 1
ATOM 925 N N . GLN A 1 117 ? 1.034 -6.700 -4.680 1.00 91.12 117 GLN A N 1
ATOM 926 C CA . GLN A 1 117 ? 2.062 -7.186 -5.582 1.00 91.12 117 GLN A CA 1
ATOM 927 C C . GLN A 1 117 ? 3.355 -6.437 -5.267 1.00 91.12 117 GLN A C 1
ATOM 929 O O . GLN A 1 117 ? 3.364 -5.217 -5.107 1.00 91.12 117 GLN A O 1
ATOM 934 N N . TYR A 1 118 ? 4.445 -7.184 -5.173 1.00 88.00 118 TYR A N 1
ATOM 935 C CA . TYR A 1 118 ? 5.772 -6.674 -4.884 1.00 88.00 118 TYR A CA 1
ATOM 936 C C . TYR A 1 118 ? 6.776 -7.398 -5.766 1.00 88.00 118 TYR A C 1
ATOM 938 O O . TYR A 1 118 ? 6.803 -8.622 -5.768 1.00 88.00 118 TYR A O 1
ATOM 946 N N . ILE A 1 119 ? 7.594 -6.681 -6.529 1.00 82.88 119 ILE A N 1
ATOM 947 C CA . ILE A 1 119 ? 8.352 -7.316 -7.616 1.00 82.88 119 ILE A CA 1
ATOM 948 C C . ILE A 1 119 ? 9.753 -7.743 -7.189 1.00 82.88 119 ILE A C 1
ATOM 950 O O . ILE A 1 119 ? 10.124 -8.902 -7.353 1.00 82.88 119 ILE A O 1
ATOM 954 N N . TYR A 1 120 ? 10.536 -6.821 -6.630 1.00 77.56 120 TYR A N 1
ATOM 955 C CA . TYR A 1 120 ? 11.955 -7.054 -6.378 1.00 77.56 120 TYR A CA 1
ATOM 956 C C . TYR A 1 120 ? 12.299 -6.934 -4.899 1.00 77.56 120 TYR A C 1
ATOM 958 O O . TYR A 1 120 ? 12.580 -5.855 -4.380 1.00 77.56 120 TYR A O 1
ATOM 966 N N . PHE A 1 121 ? 12.325 -8.078 -4.215 1.00 71.12 121 PHE A N 1
ATOM 967 C CA . PHE A 1 121 ? 12.839 -8.163 -2.851 1.00 71.12 121 PHE A CA 1
ATOM 968 C C . PHE A 1 121 ? 14.363 -8.172 -2.827 1.00 71.12 121 PHE A C 1
ATOM 970 O O . PHE A 1 121 ? 15.003 -9.014 -3.454 1.00 71.12 121 PHE A O 1
ATOM 977 N N . SER A 1 122 ? 14.945 -7.312 -1.999 1.00 68.81 122 SER A N 1
ATOM 978 C CA . SER A 1 122 ? 16.328 -7.441 -1.552 1.00 68.81 122 SER A CA 1
ATOM 979 C C . SER A 1 122 ? 16.347 -7.519 -0.026 1.00 68.81 122 SER A C 1
ATOM 981 O O . SER A 1 122 ? 16.197 -6.488 0.629 1.00 68.81 122 SER A O 1
ATOM 983 N N . PRO A 1 123 ? 16.580 -8.700 0.578 1.00 59.81 123 PRO A N 1
ATOM 984 C CA . PRO A 1 123 ? 16.660 -8.848 2.035 1.00 59.81 123 PRO A CA 1
ATOM 985 C C . PRO A 1 123 ? 17.727 -7.952 2.691 1.00 59.81 123 PRO A C 1
ATOM 987 O O . PRO A 1 123 ? 17.676 -7.691 3.890 1.00 59.81 123 PRO A O 1
ATOM 990 N N . ALA A 1 124 ? 18.701 -7.476 1.906 1.00 64.94 124 ALA A N 1
ATOM 991 C CA . ALA A 1 124 ? 19.800 -6.633 2.362 1.00 64.94 124 ALA A CA 1
ATOM 992 C C . ALA A 1 124 ? 19.503 -5.120 2.322 1.00 64.94 124 ALA A C 1
ATOM 994 O O . ALA A 1 124 ? 20.319 -4.349 2.824 1.00 64.94 124 ALA A O 1
ATOM 995 N N . GLY A 1 125 ? 18.378 -4.671 1.750 1.00 68.94 125 GLY A N 1
ATOM 996 C CA . GLY A 1 125 ? 18.123 -3.229 1.593 1.00 68.94 125 GLY A CA 1
ATOM 997 C C . GLY A 1 125 ? 16.685 -2.800 1.303 1.00 68.94 125 GLY A C 1
ATOM 998 O O . GLY A 1 125 ? 16.377 -1.623 1.447 1.00 68.94 125 GLY A O 1
ATOM 999 N N . THR A 1 126 ? 15.799 -3.730 0.961 1.00 75.25 126 THR A N 1
ATOM 1000 C CA . THR A 1 126 ? 14.401 -3.458 0.630 1.00 75.25 126 THR A CA 1
ATOM 1001 C C . THR A 1 126 ? 13.498 -4.072 1.691 1.00 75.25 126 THR A C 1
ATOM 1003 O O . THR A 1 126 ? 13.570 -5.273 1.952 1.00 75.25 126 THR A O 1
ATOM 1006 N N . ARG A 1 127 ? 12.640 -3.257 2.309 1.00 83.50 127 ARG A N 1
ATOM 1007 C CA . ARG A 1 127 ? 11.696 -3.701 3.341 1.00 83.50 127 ARG A CA 1
ATOM 1008 C C . ARG A 1 127 ? 10.312 -3.156 3.025 1.00 83.50 127 ARG A C 1
ATOM 1010 O O . ARG A 1 127 ? 10.118 -1.948 3.026 1.00 83.50 127 ARG A O 1
ATOM 1017 N N . ALA A 1 128 ? 9.361 -4.048 2.773 1.00 89.31 128 ALA A N 1
ATOM 1018 C CA . ALA A 1 128 ? 7.947 -3.703 2.815 1.00 89.31 128 ALA A CA 1
ATOM 1019 C C . ALA A 1 128 ? 7.453 -3.920 4.246 1.00 89.31 128 ALA A C 1
ATOM 1021 O O . ALA A 1 128 ? 7.771 -4.940 4.862 1.00 89.31 128 ALA A O 1
ATOM 1022 N N . GLN A 1 129 ? 6.715 -2.961 4.794 1.00 92.75 129 GLN A N 1
ATOM 1023 C CA . GLN A 1 129 ? 6.240 -3.022 6.171 1.00 92.75 129 GLN A CA 1
ATOM 1024 C C . GLN A 1 129 ? 4.780 -2.587 6.250 1.00 92.75 129 GLN A C 1
ATOM 1026 O O . GLN A 1 129 ? 4.341 -1.723 5.495 1.00 92.75 129 GLN A O 1
ATOM 1031 N N . LEU A 1 130 ? 4.046 -3.176 7.191 1.00 94.62 130 LEU A N 1
ATOM 1032 C CA . LEU A 1 130 ? 2.723 -2.722 7.597 1.00 94.62 130 LEU A CA 1
ATOM 1033 C C . LEU A 1 130 ? 2.854 -1.976 8.925 1.00 94.62 130 LEU A C 1
ATOM 1035 O O . LEU A 1 130 ? 3.291 -2.566 9.911 1.00 94.62 130 LEU A O 1
ATOM 1039 N N . GLY A 1 131 ? 2.481 -0.698 8.940 1.00 94.62 131 GLY A N 1
ATOM 1040 C CA . GLY A 1 131 ? 2.448 0.129 10.144 1.00 94.62 131 GLY A CA 1
ATOM 1041 C C . GLY A 1 131 ? 1.051 0.187 10.764 1.00 94.62 131 GLY A C 1
ATOM 1042 O O . GLY A 1 131 ? 0.064 0.344 10.046 1.00 94.62 131 GLY A O 1
ATOM 1043 N N . VAL A 1 132 ? 0.963 0.119 12.092 1.00 93.62 132 VAL A N 1
ATOM 1044 C CA . VAL A 1 132 ? -0.271 0.357 12.856 1.00 93.62 132 VAL A CA 1
ATOM 1045 C C . VAL A 1 132 ? -0.010 1.427 13.909 1.00 93.62 132 VAL A C 1
ATOM 1047 O O . VAL A 1 132 ? 1.007 1.390 14.594 1.00 93.62 132 VAL A O 1
ATOM 1050 N N . SER A 1 133 ? -0.939 2.370 14.052 1.00 93.00 133 SER A N 1
ATOM 1051 C CA . SER A 1 133 ? -0.869 3.443 15.043 1.00 93.00 133 SER A CA 1
ATOM 1052 C C . SER A 1 133 ? -2.214 3.630 15.741 1.00 93.00 133 SER A C 1
ATOM 1054 O O . SER A 1 133 ? -3.272 3.476 15.126 1.00 93.00 133 SER A O 1
ATOM 1056 N N . THR A 1 134 ? -2.174 3.973 17.031 1.00 92.19 134 THR A N 1
ATOM 1057 C CA . THR A 1 134 ? -3.359 4.330 17.831 1.00 92.19 134 THR A CA 1
ATOM 1058 C C . THR A 1 134 ? -3.474 5.828 18.114 1.00 92.19 134 THR A C 1
ATOM 1060 O O . THR A 1 134 ? -4.514 6.265 18.603 1.00 92.19 134 THR A O 1
ATOM 1063 N N . ASP A 1 135 ? -2.424 6.602 17.840 1.00 90.44 135 ASP A N 1
ATOM 1064 C CA . ASP A 1 135 ? -2.342 8.050 18.079 1.00 90.44 135 ASP A CA 1
ATOM 1065 C C . ASP A 1 135 ? -2.169 8.865 16.781 1.00 90.44 135 ASP A C 1
ATOM 1067 O O . ASP A 1 135 ? -2.357 10.077 16.793 1.00 90.44 135 ASP A O 1
ATOM 1071 N N . GLY A 1 136 ? -1.877 8.202 15.658 1.00 88.62 136 GLY A N 1
ATOM 1072 C CA . GLY A 1 136 ? -1.596 8.828 14.366 1.00 88.62 136 GLY A CA 1
ATOM 1073 C C . GLY A 1 136 ? -0.162 9.345 14.219 1.00 88.62 136 GLY A C 1
ATOM 1074 O O . GLY A 1 136 ? 0.169 9.883 13.165 1.00 88.62 136 GLY A O 1
ATOM 1075 N N . GLU A 1 137 ? 0.687 9.172 15.233 1.00 89.19 137 GLU A N 1
ATOM 1076 C CA . GLU A 1 137 ? 2.055 9.704 15.281 1.00 89.19 137 GLU A CA 1
ATOM 1077 C C . GLU A 1 137 ? 3.091 8.583 15.429 1.00 89.19 137 GLU A C 1
ATOM 1079 O O . GLU A 1 137 ? 4.088 8.543 14.706 1.00 89.19 137 GLU A O 1
ATOM 1084 N N . THR A 1 138 ? 2.841 7.639 16.337 1.00 93.44 138 THR A N 1
ATOM 1085 C CA . THR A 1 138 ? 3.722 6.509 16.631 1.00 93.44 138 THR A CA 1
ATOM 1086 C C . THR A 1 138 ? 3.200 5.255 15.948 1.00 93.44 138 THR A C 1
ATOM 1088 O O . THR A 1 138 ? 2.043 4.879 16.131 1.00 93.44 138 THR A O 1
ATOM 1091 N N . PHE A 1 139 ? 4.062 4.580 15.186 1.00 94.31 139 PHE A N 1
ATOM 1092 C CA . PHE A 1 139 ? 3.706 3.374 14.443 1.00 94.31 139 PHE A CA 1
ATOM 1093 C C . PHE A 1 139 ? 4.513 2.167 14.917 1.00 94.31 139 PHE A C 1
ATOM 1095 O O . PHE A 1 139 ? 5.739 2.223 15.034 1.00 94.31 139 PHE A O 1
ATOM 1102 N N . GLU A 1 140 ? 3.818 1.055 15.131 1.00 95.31 140 GLU A N 1
ATOM 1103 C CA . GLU A 1 140 ? 4.416 -0.272 15.232 1.00 95.31 140 GLU A CA 1
ATOM 1104 C C . GLU A 1 140 ? 4.439 -0.912 13.844 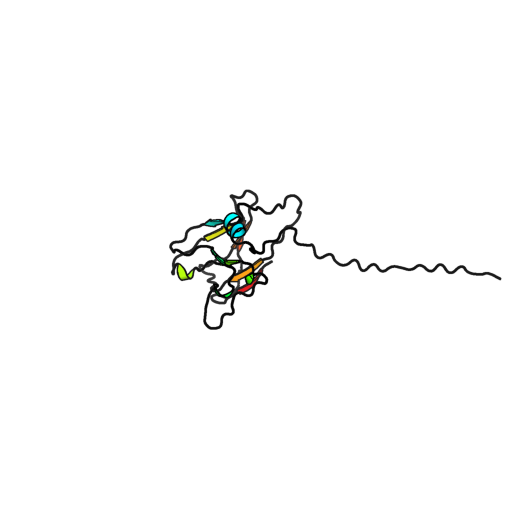1.00 95.31 140 GLU A C 1
ATOM 1106 O O . GLU A 1 140 ? 3.426 -0.906 13.144 1.00 95.31 140 GLU A O 1
ATOM 1111 N N . TYR A 1 141 ? 5.587 -1.460 13.442 1.00 94.50 141 TYR A N 1
ATOM 1112 C CA . TYR A 1 141 ? 5.781 -2.001 12.099 1.00 94.50 141 TYR A CA 1
ATOM 1113 C C . TYR A 1 141 ? 5.982 -3.512 12.107 1.00 94.50 141 TYR A C 1
ATOM 1115 O O . TYR A 1 141 ? 6.875 -4.032 12.778 1.00 94.50 141 TYR A O 1
ATOM 1123 N N . LEU A 1 142 ? 5.209 -4.200 11.272 1.00 92.44 142 LEU A N 1
ATOM 1124 C CA . LEU A 1 142 ? 5.420 -5.593 10.903 1.00 92.44 142 LEU A CA 1
ATOM 1125 C C . LEU A 1 142 ? 6.166 -5.654 9.568 1.00 92.44 142 LEU A C 1
ATOM 1127 O O . LEU A 1 142 ? 5.705 -5.097 8.572 1.00 92.44 142 LEU A O 1
ATOM 1131 N N . THR A 1 143 ? 7.305 -6.345 9.532 1.00 90.69 143 THR A N 1
ATOM 1132 C CA . THR A 1 143 ? 8.005 -6.629 8.272 1.00 90.69 143 THR A CA 1
ATOM 1133 C C . THR A 1 143 ? 7.209 -7.642 7.462 1.00 90.69 143 THR A C 1
ATOM 1135 O O . THR A 1 143 ? 6.875 -8.718 7.952 1.00 90.69 143 THR A O 1
ATOM 1138 N N . LEU A 1 144 ? 6.926 -7.302 6.211 1.00 88.88 144 LEU A N 1
ATOM 1139 C CA . LEU A 1 144 ? 6.269 -8.187 5.264 1.00 88.88 144 LEU A CA 1
ATOM 1140 C C . LEU A 1 144 ? 7.317 -8.993 4.494 1.00 88.88 144 LEU A C 1
ATOM 1142 O O . LEU A 1 144 ? 8.430 -8.520 4.258 1.00 88.88 144 LEU A O 1
ATOM 1146 N N . PHE A 1 145 ? 6.932 -10.196 4.065 1.00 86.12 145 PHE A N 1
ATOM 1147 C CA . PHE A 1 145 ? 7.740 -11.056 3.187 1.00 86.12 145 PHE A CA 1
ATOM 1148 C C . PHE A 1 145 ? 9.100 -11.458 3.768 1.00 86.12 145 PHE A C 1
ATOM 1150 O O . PHE A 1 145 ? 10.049 -11.742 3.034 1.00 86.12 145 PHE A O 1
ATOM 1157 N N . GLU A 1 146 ? 9.207 -11.506 5.096 1.00 84.62 146 GLU A N 1
ATOM 1158 C CA . GLU A 1 146 ? 10.395 -12.031 5.754 1.00 84.62 146 GLU A CA 1
ATOM 1159 C C . GLU A 1 146 ? 10.640 -13.483 5.312 1.00 84.62 146 GLU A C 1
ATOM 1161 O O . GLU A 1 146 ? 9.753 -14.334 5.367 1.00 84.62 146 GLU A O 1
ATOM 1166 N N . GLY A 1 147 ? 11.847 -13.756 4.815 1.00 82.88 147 GLY A N 1
ATOM 1167 C CA . GLY A 1 147 ? 12.214 -15.065 4.272 1.00 82.88 147 GLY A CA 1
ATOM 1168 C C . GLY A 1 147 ? 11.753 -15.335 2.835 1.00 82.88 147 GLY A C 1
ATOM 1169 O O . GLY A 1 147 ? 12.102 -16.388 2.298 1.00 82.88 147 GLY A O 1
ATOM 1170 N N . HIS A 1 148 ? 11.035 -14.412 2.180 1.00 84.62 148 HIS A N 1
ATOM 1171 C CA . HIS A 1 148 ? 10.749 -14.534 0.747 1.00 84.62 148 HIS A CA 1
ATOM 1172 C C . HIS A 1 148 ? 12.053 -14.425 -0.064 1.00 84.62 148 HIS A C 1
ATOM 1174 O O . HIS A 1 148 ? 12.914 -13.603 0.275 1.00 84.62 148 HIS A O 1
ATOM 1180 N N . PRO A 1 149 ? 12.252 -15.246 -1.115 1.00 83.81 149 PRO A N 1
ATOM 1181 C CA . PRO A 1 149 ? 13.486 -15.211 -1.887 1.00 83.81 149 PRO A CA 1
ATOM 1182 C C . PRO A 1 149 ? 13.749 -13.837 -2.507 1.00 83.81 149 PRO A C 1
ATOM 1184 O O . PRO A 1 149 ? 12.847 -13.175 -3.021 1.00 83.81 149 PRO A O 1
ATOM 1187 N N . ALA A 1 150 ? 15.019 -13.436 -2.502 1.00 82.88 150 ALA A N 1
ATOM 1188 C CA . ALA A 1 150 ? 15.441 -12.223 -3.183 1.00 82.88 150 ALA A CA 1
ATOM 1189 C C . ALA A 1 150 ? 15.122 -12.297 -4.686 1.00 82.88 150 ALA A C 1
ATOM 1191 O O . ALA A 1 150 ? 15.269 -13.352 -5.305 1.00 82.88 150 ALA A O 1
ATOM 1192 N N . ASN A 1 151 ? 14.759 -11.157 -5.269 1.00 78.62 151 ASN A N 1
ATOM 1193 C CA . ASN A 1 151 ? 14.503 -10.963 -6.698 1.00 78.62 151 ASN A CA 1
ATOM 1194 C C . ASN A 1 151 ? 13.390 -11.833 -7.305 1.00 78.62 151 ASN A C 1
ATOM 1196 O O . ASN A 1 151 ? 13.402 -12.070 -8.511 1.00 78.62 151 ASN A O 1
ATOM 1200 N N . LEU A 1 152 ? 12.445 -12.320 -6.497 1.00 83.25 152 LEU A N 1
ATOM 1201 C CA . LEU A 1 152 ? 11.243 -12.983 -7.000 1.00 83.25 152 LEU A CA 1
ATOM 1202 C C . LEU A 1 152 ? 9.999 -12.164 -6.669 1.00 83.25 152 LEU A C 1
ATOM 1204 O O . LEU A 1 152 ? 9.846 -11.789 -5.508 1.00 83.25 152 LEU A O 1
ATOM 1208 N N . PRO A 1 153 ? 9.067 -11.970 -7.615 1.00 86.38 153 PRO A N 1
ATOM 1209 C CA . PRO A 1 153 ? 7.834 -11.272 -7.312 1.00 86.38 153 PRO A CA 1
ATOM 1210 C C . PRO A 1 153 ? 6.995 -12.048 -6.290 1.00 86.38 153 PRO A C 1
ATOM 1212 O O . PRO A 1 153 ? 6.998 -13.281 -6.242 1.00 86.38 153 PRO A O 1
ATOM 1215 N N . PHE A 1 154 ? 6.259 -11.306 -5.477 1.00 88.94 154 PHE A N 1
ATOM 1216 C CA . PHE A 1 154 ? 5.139 -11.776 -4.682 1.00 88.94 154 PHE A CA 1
ATOM 1217 C C . PHE A 1 154 ? 3.872 -11.122 -5.217 1.00 88.94 154 PHE A C 1
ATOM 1219 O O . PHE A 1 154 ? 3.846 -9.917 -5.457 1.00 88.94 154 PHE A O 1
ATOM 1226 N N . GLU A 1 155 ? 2.810 -11.903 -5.343 1.00 92.06 155 GLU A N 1
ATOM 1227 C CA . GLU A 1 155 ? 1.472 -11.389 -5.584 1.00 92.06 155 GLU A CA 1
ATOM 1228 C C . GLU A 1 155 ? 0.467 -12.254 -4.835 1.00 92.06 155 GLU A C 1
ATOM 1230 O O . GLU A 1 155 ? 0.465 -13.480 -4.976 1.00 92.06 155 GLU A O 1
ATOM 1235 N N . GLY A 1 156 ? -0.377 -11.630 -4.019 1.00 93.69 156 GLY A N 1
ATOM 1236 C CA . GLY A 1 156 ? -1.379 -12.370 -3.274 1.00 93.69 156 GLY A CA 1
ATOM 1237 C C . GLY A 1 156 ? -1.916 -11.654 -2.049 1.00 93.69 156 GLY A C 1
ATOM 1238 O O . GLY A 1 156 ? -1.658 -10.476 -1.797 1.00 93.69 156 GLY A O 1
ATOM 1239 N N . TRP A 1 157 ? -2.681 -12.422 -1.280 1.00 95.12 157 TRP A N 1
ATOM 1240 C CA . TRP A 1 157 ? -3.223 -12.005 0.004 1.00 95.12 157 TRP A CA 1
ATOM 1241 C C . TRP A 1 157 ? -2.167 -12.084 1.108 1.00 95.12 157 TRP A C 1
ATOM 1243 O O . TRP A 1 157 ? -1.454 -13.081 1.217 1.00 95.12 157 TRP A O 1
ATOM 1253 N N . VAL A 1 158 ? -2.137 -11.053 1.947 1.00 93.31 158 VAL A N 1
ATOM 1254 C CA . VAL A 1 158 ? -1.401 -10.977 3.212 1.00 93.31 158 VAL A CA 1
ATOM 1255 C C . VAL A 1 158 ? -2.427 -10.873 4.342 1.00 93.31 158 VAL A C 1
ATOM 1257 O O . VAL A 1 158 ? -3.408 -10.140 4.189 1.00 93.31 158 VAL A O 1
ATOM 1260 N N . GLU A 1 159 ? -2.218 -11.617 5.431 1.00 89.69 159 GLU A N 1
ATOM 1261 C CA . GLU A 1 159 ? -3.082 -11.722 6.624 1.00 89.69 159 GLU A CA 1
ATOM 1262 C C . GLU A 1 159 ? -2.261 -11.647 7.917 1.00 89.69 159 GLU A C 1
ATOM 1264 O O . GLU A 1 159 ? -1.090 -12.097 7.883 1.00 89.69 159 GLU A O 1
#